Protein AF-A0A015I8K5-F1 (afdb_monomer_lite)

Secondary structure (DSSP, 8-state):
-PPP---------------S-----TTSSTTSSTT--HHHHHHHHHH-HHHHHHHHHHHHHHHTTS-SS-----------HHHHHHHHHHHHHHHHHH-SS--HHHHHHHIIIII-PPTTSHHHHHHHHHHHHHHHHHHHHHHHHHHHHHHHHHHHHHHHHHTSPPPP------

pLDDT: mean 72.48, std 22.17, range [32.22, 97.94]

Sequence (174 aa):
MREQVNESNTITNIDSLNNLPEVANKTNVTTQLDGLNALDICNWLVRHPYILDLANKMLSAKTSHDETNVNNSSSSFSSSNENKSRLWDEELKCLFLHQRDPSGAILDSFIRLVCGYKPYTEEAKSIMRVSRKRLGDYRNKLNTSIAKLVQEFKELKQKEQQRVPALPSQSSIN

Structure (mmCIF, N/CA/C/O backbone):
data_AF-A0A015I8K5-F1
#
_entry.id   AF-A0A015I8K5-F1
#
loop_
_atom_site.group_PDB
_atom_site.id
_atom_site.type_symbol
_atom_site.label_atom_id
_atom_site.label_alt_id
_atom_site.label_comp_id
_atom_site.label_asym_id
_atom_site.label_entity_id
_atom_site.label_seq_id
_atom_site.pdbx_PDB_ins_code
_atom_site.Cartn_x
_atom_site.Cartn_y
_atom_site.Cartn_z
_atom_site.occupancy
_atom_site.B_iso_or_equiv
_atom_site.auth_seq_id
_atom_site.auth_comp_id
_atom_site.auth_asym_id
_atom_site.auth_atom_id
_atom_site.pdbx_PDB_model_num
ATOM 1 N N . MET A 1 1 ? -5.195 -27.086 -67.366 1.00 39.09 1 MET A N 1
ATOM 2 C CA . MET A 1 1 ? -5.700 -26.122 -66.362 1.00 39.09 1 MET A CA 1
ATOM 3 C C . MET A 1 1 ? -7.212 -26.102 -66.493 1.00 39.09 1 MET A C 1
ATOM 5 O O . MET A 1 1 ? -7.686 -26.195 -67.615 1.00 39.09 1 MET A O 1
ATOM 9 N N . ARG A 1 2 ? -7.921 -26.165 -65.364 1.00 35.44 2 ARG A N 1
ATOM 10 C CA . ARG A 1 2 ? -9.349 -26.505 -65.269 1.00 35.44 2 ARG A CA 1
ATOM 11 C C . ARG A 1 2 ? -10.272 -25.353 -65.694 1.00 35.44 2 ARG A C 1
ATOM 13 O O . ARG A 1 2 ? -9.843 -24.206 -65.755 1.00 35.44 2 ARG A O 1
ATOM 20 N N . GLU A 1 3 ? -11.497 -25.757 -66.003 1.00 33.56 3 GLU A N 1
ATOM 21 C CA . GLU A 1 3 ? -12.622 -25.079 -66.654 1.00 33.56 3 GLU A CA 1
ATOM 22 C C . GLU A 1 3 ? -13.118 -23.779 -65.991 1.00 33.56 3 GLU A C 1
ATOM 24 O O . GLU A 1 3 ? -12.978 -23.570 -64.787 1.00 33.56 3 GLU A O 1
ATOM 29 N N . GLN A 1 4 ? -13.746 -22.934 -66.818 1.00 37.59 4 GLN A N 1
ATOM 30 C CA . GLN A 1 4 ? -14.695 -21.883 -66.429 1.00 37.59 4 GLN A CA 1
ATOM 31 C C . GLN A 1 4 ? -16.150 -22.400 -66.516 1.00 37.59 4 GLN A C 1
ATOM 33 O O . GLN A 1 4 ? -16.384 -23.412 -67.174 1.00 37.59 4 GLN A O 1
ATOM 38 N N . VAL A 1 5 ? -17.092 -21.563 -66.024 1.00 35.31 5 VAL A N 1
ATOM 39 C CA . VAL A 1 5 ? -18.573 -21.554 -66.217 1.00 35.31 5 VAL A CA 1
ATOM 40 C C . VAL A 1 5 ? -19.291 -22.370 -65.116 1.00 35.31 5 VAL A C 1
ATOM 42 O O . VAL A 1 5 ? -18.872 -23.484 -64.849 1.00 35.31 5 VAL A O 1
ATOM 45 N N . ASN A 1 6 ? -20.317 -21.956 -64.353 1.00 32.22 6 ASN A N 1
ATOM 46 C CA . ASN A 1 6 ? -21.375 -20.921 -64.326 1.00 32.22 6 ASN A CA 1
ATOM 47 C C . ASN A 1 6 ? -21.890 -20.887 -62.845 1.00 32.22 6 ASN A C 1
ATOM 49 O O . ASN A 1 6 ? -21.663 -21.852 -62.127 1.00 32.22 6 ASN A O 1
ATOM 53 N N . GLU A 1 7 ? -22.509 -19.859 -62.262 1.00 33.03 7 GLU A N 1
ATOM 54 C CA . GLU A 1 7 ? -23.951 -19.587 -62.368 1.00 33.03 7 GLU A CA 1
ATOM 55 C C . GLU A 1 7 ? -24.310 -18.280 -61.648 1.00 33.03 7 GLU A C 1
ATOM 57 O O . GLU A 1 7 ? -23.879 -18.000 -60.529 1.00 33.03 7 GLU A O 1
ATOM 62 N N . SER A 1 8 ? -25.141 -17.494 -62.326 1.00 43.88 8 SER A N 1
ATOM 63 C CA . SER A 1 8 ? -25.849 -16.335 -61.790 1.00 43.88 8 SER A CA 1
ATOM 64 C C . SER A 1 8 ? -26.898 -16.779 -60.775 1.00 43.88 8 SER A C 1
ATOM 66 O O . SER A 1 8 ? -27.574 -17.764 -61.036 1.00 43.88 8 SER A O 1
ATOM 68 N N . ASN A 1 9 ? -27.108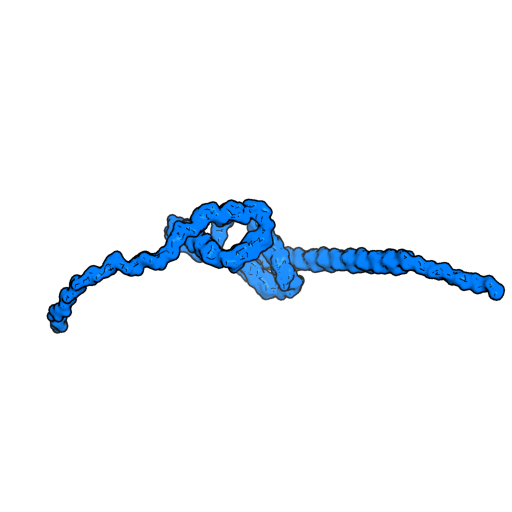 -16.014 -59.699 1.00 39.78 9 ASN A N 1
ATOM 69 C CA . ASN A 1 9 ? -28.421 -15.874 -59.059 1.00 39.78 9 ASN A CA 1
ATOM 70 C C . ASN A 1 9 ? -28.489 -14.560 -58.269 1.00 39.78 9 ASN A C 1
ATOM 72 O O . ASN A 1 9 ? -28.003 -14.433 -57.148 1.00 39.78 9 ASN A O 1
ATOM 76 N N . THR A 1 10 ? -29.115 -13.565 -58.891 1.00 39.94 10 THR A N 1
ATOM 77 C CA . THR A 1 10 ? -29.794 -12.462 -58.211 1.00 39.94 10 THR A CA 1
ATOM 78 C C . THR A 1 10 ? -30.963 -13.041 -57.414 1.00 39.94 10 THR A C 1
ATOM 80 O O . THR A 1 10 ? -31.716 -13.813 -57.990 1.00 39.94 10 THR A O 1
ATOM 83 N N . ILE A 1 11 ? -31.143 -12.656 -56.147 1.00 36.19 11 ILE A N 1
ATOM 84 C CA . ILE A 1 11 ? -32.450 -12.355 -55.533 1.00 36.19 11 ILE A CA 1
ATOM 85 C C . ILE A 1 11 ? -32.218 -11.596 -54.216 1.00 36.19 11 ILE A C 1
ATOM 87 O O . ILE A 1 11 ? -31.495 -12.010 -53.314 1.00 36.19 11 ILE A O 1
ATOM 91 N N . THR A 1 12 ? -32.863 -10.439 -54.197 1.00 40.38 12 THR A N 1
ATOM 92 C CA . THR A 1 12 ? -33.264 -9.555 -53.106 1.00 40.38 12 THR A CA 1
ATOM 93 C C . THR A 1 12 ? -33.513 -10.231 -51.756 1.00 40.38 12 THR A C 1
ATOM 95 O O . THR A 1 12 ? -34.366 -11.111 -51.667 1.00 40.38 12 THR A O 1
ATOM 98 N N . ASN A 1 13 ? -32.927 -9.702 -50.680 1.00 35.38 13 ASN A N 1
ATOM 99 C CA . ASN A 1 13 ? -33.713 -9.480 -49.467 1.00 35.38 13 ASN A CA 1
ATOM 100 C C . ASN A 1 13 ? -33.078 -8.395 -48.593 1.00 35.38 13 ASN A C 1
ATOM 102 O O . ASN A 1 13 ? -32.043 -8.597 -47.961 1.00 35.38 13 ASN A O 1
ATOM 106 N N . ILE A 1 14 ? -33.703 -7.224 -48.610 1.00 44.78 14 ILE A N 1
ATOM 107 C CA . ILE A 1 14 ? -33.297 -6.017 -47.897 1.00 44.78 14 ILE A CA 1
ATOM 108 C C . ILE A 1 14 ? -34.171 -5.885 -46.641 1.00 44.78 14 ILE A C 1
ATOM 110 O O . ILE A 1 14 ? -34.582 -4.790 -46.319 1.00 44.78 14 ILE A O 1
ATOM 114 N N . ASP A 1 15 ? -34.497 -6.976 -45.940 1.00 40.06 15 ASP A N 1
ATOM 115 C CA . ASP A 1 15 ? -35.476 -6.929 -44.836 1.00 40.06 15 ASP A CA 1
ATOM 116 C C . ASP A 1 15 ? -35.079 -7.762 -43.605 1.00 40.06 15 ASP A C 1
ATOM 118 O O . ASP A 1 15 ? -35.913 -8.371 -42.940 1.00 40.06 15 ASP A O 1
ATOM 122 N N . SER A 1 16 ? -33.795 -7.817 -43.235 1.00 38.78 16 SER A N 1
ATOM 123 C CA . SER A 1 16 ? -33.394 -8.522 -41.995 1.00 38.78 16 SER A CA 1
ATOM 124 C C . SER A 1 16 ? -32.409 -7.787 -41.085 1.00 38.78 16 SER A C 1
ATOM 126 O O . SER A 1 16 ? -31.844 -8.394 -40.181 1.00 38.78 16 SER A O 1
ATOM 128 N N . LEU A 1 17 ? -32.272 -6.463 -41.223 1.00 36.88 17 LEU A N 1
ATOM 129 C CA . LEU A 1 17 ? -31.581 -5.626 -40.224 1.00 36.88 17 LEU A CA 1
ATOM 130 C C . LEU A 1 17 ? -32.525 -4.951 -39.207 1.00 36.88 17 LEU A C 1
ATOM 132 O O . LEU A 1 17 ? -32.069 -4.185 -38.363 1.00 36.88 17 LEU A O 1
ATOM 136 N N . ASN A 1 18 ? -33.818 -5.292 -39.202 1.00 37.44 18 ASN A N 1
ATOM 137 C CA . ASN A 1 18 ? -34.816 -4.706 -38.294 1.00 37.44 18 ASN A CA 1
ATOM 138 C C . ASN A 1 18 ? -34.928 -5.385 -36.918 1.00 37.44 18 ASN A C 1
ATOM 140 O O . ASN A 1 18 ? -35.983 -5.350 -36.300 1.00 37.44 18 ASN A O 1
ATOM 144 N N . ASN A 1 19 ? -33.847 -5.958 -36.392 1.00 39.28 19 ASN A N 1
ATOM 145 C CA . ASN A 1 19 ? -33.787 -6.314 -34.970 1.00 39.28 19 ASN A CA 1
ATOM 146 C C . ASN A 1 19 ? -32.547 -5.708 -34.310 1.00 39.28 19 ASN A C 1
ATOM 148 O O . ASN A 1 19 ? -31.752 -6.382 -33.659 1.00 39.28 19 ASN A O 1
ATOM 152 N N . LEU A 1 20 ? -32.398 -4.395 -34.482 1.00 32.97 20 LEU A N 1
ATOM 153 C CA . LEU A 1 20 ? -31.712 -3.562 -33.507 1.00 32.97 20 LEU A CA 1
ATOM 154 C C . LEU A 1 20 ? -32.749 -3.224 -32.425 1.00 32.97 20 LEU A C 1
ATOM 156 O O . LEU A 1 20 ? -33.761 -2.611 -32.771 1.00 32.97 20 LEU A O 1
ATOM 160 N N . PRO A 1 21 ? -32.560 -3.600 -31.145 1.00 38.56 21 PRO A N 1
ATOM 161 C CA . PRO A 1 21 ? -33.400 -3.063 -30.094 1.00 38.56 21 PRO A CA 1
ATOM 162 C C . PRO A 1 21 ? -33.225 -1.547 -30.103 1.00 38.56 21 PRO A C 1
ATOM 164 O O . PRO A 1 21 ? -32.131 -1.003 -29.930 1.00 38.56 21 PRO A O 1
ATOM 167 N N . GLU A 1 22 ? -34.344 -0.920 -30.417 1.00 35.19 22 GLU A N 1
ATOM 168 C CA . GLU A 1 22 ? -34.629 0.493 -30.470 1.00 35.19 22 GLU A CA 1
ATOM 169 C C . GLU A 1 22 ? -33.826 1.287 -29.436 1.00 35.19 22 GLU A C 1
ATOM 171 O O . GLU A 1 22 ? -33.852 1.046 -28.226 1.00 35.19 22 GLU A O 1
ATOM 176 N N . VAL A 1 23 ? -33.078 2.255 -29.960 1.00 47.94 23 VAL A N 1
ATOM 177 C CA . VAL A 1 23 ? -32.401 3.308 -29.213 1.00 47.94 23 VAL A CA 1
ATOM 178 C C . VAL A 1 23 ? -33.469 4.151 -28.521 1.00 47.94 23 VAL A C 1
ATOM 180 O O . VAL A 1 23 ? -33.894 5.182 -29.024 1.00 47.94 23 VAL A O 1
ATOM 183 N N . ALA A 1 24 ? -33.889 3.726 -27.340 1.00 38.28 24 ALA A N 1
ATOM 184 C CA . ALA A 1 24 ? -34.780 4.494 -26.487 1.00 38.28 24 ALA A CA 1
ATOM 185 C C . ALA A 1 24 ? -34.299 4.368 -25.045 1.00 38.28 24 ALA A C 1
ATOM 187 O O . ALA A 1 24 ? -34.932 3.671 -24.277 1.00 38.28 24 ALA A O 1
ATOM 188 N N . ASN A 1 25 ? -33.136 4.962 -24.717 1.00 47.38 25 ASN A N 1
ATOM 189 C CA . ASN A 1 25 ? -32.664 5.259 -23.343 1.00 47.38 25 ASN A CA 1
ATOM 190 C C . ASN A 1 25 ? -31.392 6.153 -23.323 1.00 47.38 25 ASN A C 1
ATOM 192 O O . ASN A 1 25 ? -30.556 6.046 -22.427 1.00 47.38 25 ASN A O 1
ATOM 196 N N . LYS A 1 26 ? -31.170 7.027 -24.320 1.00 46.91 26 LYS A N 1
ATOM 197 C CA . LYS A 1 26 ? -29.884 7.748 -24.483 1.00 46.91 26 LYS A CA 1
ATOM 198 C C . LYS A 1 26 ? -29.692 9.022 -23.640 1.00 46.91 26 LYS A C 1
ATOM 200 O O . LYS A 1 26 ? -28.696 9.707 -23.833 1.00 46.91 26 LYS A O 1
ATOM 205 N N . THR A 1 27 ? -30.566 9.336 -22.686 1.00 41.53 27 THR A N 1
ATOM 206 C CA . THR A 1 27 ? -30.472 10.600 -21.919 1.00 41.53 27 THR A CA 1
ATOM 207 C C . THR A 1 27 ? -30.505 10.470 -20.394 1.00 41.53 27 THR A C 1
ATOM 209 O O . THR A 1 27 ? -30.366 11.483 -19.721 1.00 41.53 27 THR A O 1
ATOM 212 N N . ASN A 1 28 ? -30.610 9.265 -19.818 1.00 47.34 28 ASN A N 1
ATOM 213 C CA . ASN A 1 28 ? -30.785 9.098 -18.359 1.00 47.34 28 ASN A CA 1
ATOM 214 C C . ASN A 1 28 ? -29.590 8.492 -17.602 1.00 47.34 28 ASN A C 1
ATOM 216 O O . ASN A 1 28 ? -29.712 8.194 -16.418 1.00 47.34 28 ASN A O 1
ATOM 220 N N . VAL A 1 29 ? -28.444 8.265 -18.251 1.00 50.72 29 VAL A N 1
ATOM 221 C CA . VAL A 1 29 ? -27.285 7.638 -17.581 1.00 50.72 29 VAL A CA 1
ATOM 222 C C . VAL A 1 29 ? -26.398 8.680 -16.895 1.00 50.72 29 VAL A C 1
ATOM 224 O O . VAL A 1 29 ? -25.905 8.454 -15.796 1.00 50.72 29 VAL A O 1
ATOM 227 N N . THR A 1 30 ? -26.226 9.851 -17.507 1.00 48.59 30 THR A N 1
ATOM 228 C CA . THR A 1 30 ? -25.361 10.918 -16.984 1.00 48.59 30 THR A CA 1
ATOM 229 C C . THR A 1 30 ? -25.968 11.678 -15.806 1.00 48.59 30 THR A C 1
ATOM 231 O O . THR A 1 30 ? -25.222 12.197 -14.988 1.00 48.59 30 THR A O 1
ATOM 234 N N . THR A 1 31 ? -27.295 11.699 -15.663 1.00 51.03 31 THR A N 1
ATOM 235 C CA . THR A 1 31 ? -27.996 12.349 -14.541 1.00 51.03 31 THR A CA 1
ATOM 236 C C . THR A 1 31 ? -28.081 11.494 -13.271 1.00 51.03 31 THR A C 1
ATOM 238 O O . THR A 1 31 ? -28.475 12.015 -12.235 1.00 51.03 31 THR A O 1
ATOM 241 N N . GLN A 1 32 ? -27.709 10.206 -13.312 1.00 57.44 32 GLN A N 1
ATOM 242 C CA . GLN A 1 32 ? -27.784 9.305 -12.147 1.00 57.44 32 GLN A CA 1
ATOM 243 C C . GLN A 1 32 ? -26.494 9.203 -11.324 1.00 57.44 32 GLN A C 1
ATOM 245 O O . GLN A 1 32 ? -26.544 8.684 -10.214 1.00 57.44 32 GLN A O 1
ATOM 250 N N . LEU A 1 33 ? -25.348 9.659 -11.840 1.00 59.12 33 LEU A N 1
ATOM 251 C CA . LEU A 1 33 ? -24.068 9.563 -11.120 1.00 59.12 33 LEU A CA 1
ATOM 252 C C . LEU A 1 33 ? -23.724 10.807 -10.294 1.00 59.12 33 LEU A C 1
ATOM 254 O O . LEU A 1 33 ? -22.777 10.765 -9.507 1.00 59.12 33 LEU A O 1
ATOM 258 N N . ASP A 1 34 ? -24.470 11.898 -10.458 1.00 54.84 34 ASP A N 1
ATOM 259 C CA . ASP A 1 34 ? -24.176 13.153 -9.775 1.00 54.84 34 ASP A CA 1
ATOM 260 C C . ASP A 1 34 ? -24.572 13.043 -8.292 1.00 54.84 34 ASP A C 1
ATOM 262 O O . ASP A 1 34 ? -25.741 12.876 -7.948 1.00 54.84 34 ASP A O 1
ATOM 266 N N . GLY A 1 35 ? -23.576 13.071 -7.401 1.00 68.88 35 GLY A N 1
ATOM 267 C CA . GLY A 1 35 ? -23.764 12.963 -5.948 1.00 68.88 35 GLY A CA 1
ATOM 268 C C . GLY A 1 35 ? -23.683 11.551 -5.348 1.00 68.88 35 GLY A C 1
ATOM 269 O O . GLY A 1 35 ? -23.874 11.410 -4.139 1.00 68.88 35 GLY A O 1
ATOM 270 N N . LEU A 1 36 ? -23.374 10.512 -6.134 1.00 73.88 36 LEU A N 1
ATOM 271 C CA . LEU A 1 36 ? -23.156 9.158 -5.605 1.00 73.88 36 LEU A CA 1
ATOM 272 C C . LEU A 1 36 ? -21.757 8.991 -4.996 1.00 73.88 36 LEU A C 1
ATOM 274 O O . LEU A 1 36 ? -20.762 9.510 -5.506 1.00 73.88 36 LEU A O 1
ATOM 278 N N . ASN A 1 37 ? -21.668 8.223 -3.907 1.00 82.12 37 ASN A N 1
ATOM 279 C CA . ASN A 1 37 ? -20.388 7.875 -3.297 1.00 82.12 37 ASN A CA 1
ATOM 280 C C . ASN A 1 37 ? -19.611 6.909 -4.209 1.00 82.12 37 ASN A C 1
ATOM 282 O O . ASN A 1 37 ? -20.203 6.118 -4.945 1.00 82.12 37 ASN A O 1
ATOM 286 N N . ALA A 1 38 ? -18.277 6.912 -4.124 1.00 81.94 38 ALA A N 1
ATOM 287 C CA . ALA A 1 38 ? -17.412 6.078 -4.963 1.00 81.94 38 ALA A CA 1
ATOM 288 C C . ALA A 1 38 ? -17.787 4.583 -4.904 1.00 81.94 38 ALA A C 1
ATOM 290 O O . ALA A 1 38 ? -17.700 3.878 -5.905 1.00 81.94 38 ALA A O 1
ATOM 291 N N . LEU A 1 39 ? -18.263 4.108 -3.749 1.00 82.94 39 LEU A N 1
ATOM 292 C CA . LEU A 1 39 ? -18.721 2.730 -3.575 1.00 82.94 39 LEU A CA 1
ATOM 293 C C . LEU A 1 39 ? -20.023 2.429 -4.336 1.00 82.94 39 LEU A C 1
ATOM 295 O O . LEU A 1 39 ? -20.152 1.357 -4.925 1.00 82.94 39 LEU A O 1
ATOM 299 N N . ASP A 1 40 ? -20.965 3.369 -4.357 1.00 81.69 40 ASP A N 1
ATOM 300 C CA . ASP A 1 40 ? -22.241 3.217 -5.063 1.00 81.69 40 ASP A CA 1
ATOM 301 C C . ASP A 1 40 ? -22.025 3.226 -6.575 1.00 81.69 40 ASP A C 1
ATOM 303 O O . ASP A 1 40 ? -22.619 2.425 -7.298 1.00 81.69 40 ASP A O 1
ATOM 307 N N . ILE A 1 41 ? -21.082 4.052 -7.036 1.00 82.44 41 ILE A N 1
ATOM 308 C CA . ILE A 1 41 ? -20.618 4.063 -8.424 1.00 82.44 41 ILE A CA 1
ATOM 309 C C . ILE A 1 41 ? -19.994 2.707 -8.785 1.00 82.44 41 ILE A C 1
ATOM 311 O O . ILE A 1 41 ? -20.341 2.130 -9.815 1.00 82.44 41 ILE A O 1
ATOM 315 N N . CYS A 1 42 ? -19.132 2.146 -7.930 1.00 80.69 42 CYS A N 1
ATOM 316 C CA . CYS A 1 42 ? -18.545 0.821 -8.154 1.00 80.69 42 CYS A CA 1
ATOM 317 C C . CYS A 1 42 ? -19.611 -0.284 -8.218 1.00 80.69 42 CYS A C 1
ATOM 319 O O . CYS A 1 42 ? -19.592 -1.105 -9.135 1.00 80.69 42 CYS A O 1
ATOM 321 N N . ASN A 1 43 ? -20.572 -0.287 -7.291 1.00 82.44 43 ASN A N 1
ATOM 322 C CA . ASN A 1 43 ? -21.667 -1.261 -7.283 1.00 82.44 43 ASN A CA 1
ATOM 323 C C . ASN A 1 43 ? -22.557 -1.142 -8.527 1.00 82.44 43 ASN A C 1
ATOM 325 O O . ASN A 1 43 ? -23.011 -2.150 -9.071 1.00 82.44 43 ASN A O 1
ATOM 329 N N . TRP A 1 44 ? -22.788 0.079 -9.007 1.00 85.50 44 TRP A N 1
ATOM 330 C CA . TRP A 1 44 ? -23.523 0.325 -10.241 1.00 85.50 44 TRP A CA 1
ATOM 331 C C . TRP A 1 44 ? -22.747 -0.161 -11.474 1.00 85.50 44 TRP A C 1
ATOM 333 O O . TRP A 1 44 ? -23.308 -0.864 -12.313 1.00 85.50 44 TRP A O 1
ATOM 343 N N . LEU A 1 45 ? -21.439 0.101 -11.551 1.00 84.06 45 LEU A N 1
ATOM 344 C CA . LEU A 1 45 ? -20.583 -0.359 -12.652 1.00 84.06 45 LEU A CA 1
ATOM 345 C C . LEU A 1 45 ? -20.530 -1.888 -12.765 1.00 84.06 45 LEU A C 1
ATOM 347 O O . LEU A 1 45 ? -20.539 -2.417 -13.876 1.00 84.06 45 LEU A O 1
ATOM 351 N N . VAL A 1 46 ? -20.560 -2.607 -11.638 1.00 82.19 46 VAL A N 1
ATOM 352 C CA . VAL A 1 46 ? -20.651 -4.080 -11.625 1.00 82.19 46 VAL A CA 1
ATOM 353 C C . VAL A 1 46 ? -21.942 -4.574 -12.290 1.00 82.19 46 VAL A C 1
ATOM 355 O O . VAL A 1 46 ? -21.943 -5.619 -12.939 1.00 82.19 46 VAL A O 1
ATOM 358 N N . ARG A 1 47 ? -23.041 -3.816 -12.184 1.00 81.06 47 ARG A N 1
ATOM 359 C CA . ARG A 1 47 ? -24.330 -4.142 -12.819 1.00 81.06 47 ARG A CA 1
ATOM 360 C C . ARG A 1 47 ? -24.402 -3.725 -14.292 1.00 81.06 47 ARG A C 1
ATOM 362 O O . ARG A 1 47 ? -25.279 -4.209 -15.003 1.00 81.06 47 ARG A O 1
ATOM 369 N N . HIS A 1 48 ? -23.480 -2.882 -14.761 1.00 83.56 48 HIS A N 1
ATOM 370 C CA . HIS A 1 48 ? -23.432 -2.368 -16.134 1.00 83.56 48 HIS A CA 1
ATOM 371 C C . HIS A 1 48 ? -22.062 -2.612 -16.809 1.00 83.56 48 HIS A C 1
ATOM 373 O O . HIS A 1 48 ? -21.374 -1.661 -17.194 1.00 83.56 48 HIS A O 1
ATOM 379 N N . PRO A 1 49 ? -21.659 -3.881 -17.031 1.00 81.69 49 PRO A N 1
ATOM 380 C CA . PRO A 1 49 ? -20.328 -4.224 -17.548 1.00 81.69 49 PRO A CA 1
ATOM 381 C C . PRO A 1 49 ? -20.073 -3.744 -18.987 1.00 81.69 49 PRO A C 1
ATOM 383 O O . PRO A 1 49 ? -18.928 -3.512 -19.366 1.00 81.69 49 PRO A O 1
ATOM 386 N N . TYR A 1 50 ? -21.124 -3.537 -19.787 1.00 85.38 50 TYR A N 1
ATOM 387 C CA . TYR A 1 50 ? -21.004 -3.015 -21.155 1.00 85.38 50 TYR A CA 1
ATOM 388 C C . TYR A 1 50 ? -20.465 -1.576 -21.199 1.00 85.38 50 TYR A C 1
ATOM 390 O O . TYR A 1 50 ? -19.855 -1.184 -22.189 1.00 85.38 50 TYR A O 1
ATOM 398 N N . ILE A 1 51 ? -20.664 -0.788 -20.135 1.00 86.06 51 ILE A N 1
ATOM 399 C CA . ILE A 1 51 ? -20.142 0.583 -20.034 1.00 86.06 51 ILE A CA 1
ATOM 400 C C . ILE A 1 51 ? -18.628 0.547 -19.836 1.00 86.06 51 ILE A C 1
ATOM 402 O O . ILE A 1 51 ? -17.910 1.316 -20.469 1.00 86.06 51 ILE A O 1
ATOM 406 N N . LEU A 1 52 ? -18.144 -0.385 -19.010 1.00 82.94 52 LEU A N 1
ATOM 407 C CA . LEU A 1 52 ? -16.713 -0.621 -18.819 1.00 82.94 52 LEU A CA 1
ATOM 408 C C . LEU A 1 52 ? -16.062 -1.123 -20.112 1.00 82.94 52 LEU A C 1
ATOM 410 O O . LEU A 1 52 ? -15.014 -0.618 -20.504 1.00 82.94 52 LEU A O 1
ATOM 414 N N . ASP A 1 53 ? -16.701 -2.067 -20.807 1.00 84.31 53 ASP A N 1
ATOM 415 C CA . ASP A 1 53 ? -16.213 -2.573 -22.096 1.00 84.31 53 ASP A CA 1
ATOM 416 C C . ASP A 1 53 ? -16.163 -1.469 -23.166 1.00 84.31 53 ASP A C 1
ATOM 418 O O . ASP A 1 53 ? -15.163 -1.320 -23.867 1.00 84.31 53 ASP A O 1
ATOM 422 N N . LEU A 1 54 ? -17.198 -0.626 -23.247 1.00 88.62 54 LEU A N 1
ATOM 423 C CA . LEU A 1 54 ? -17.218 0.519 -24.156 1.00 88.62 54 LEU A CA 1
ATOM 424 C C . LEU A 1 54 ? -16.137 1.550 -23.807 1.00 88.62 54 LEU A C 1
ATOM 426 O O . LEU A 1 54 ? -15.444 2.021 -24.706 1.00 88.62 54 LEU A O 1
ATOM 430 N N . ALA A 1 55 ? -15.965 1.885 -22.526 1.00 86.19 55 ALA A N 1
ATOM 431 C CA . ALA A 1 55 ? -14.928 2.811 -22.078 1.00 86.19 55 ALA A CA 1
ATOM 432 C C . ALA A 1 55 ? -13.526 2.291 -22.429 1.00 86.19 55 ALA A C 1
ATOM 434 O O . ALA A 1 55 ? -12.704 3.044 -22.950 1.00 86.19 55 ALA A O 1
ATOM 435 N N . ASN A 1 56 ? -13.282 0.992 -22.231 1.00 85.25 56 ASN A N 1
ATOM 436 C CA . ASN A 1 56 ? -12.032 0.342 -22.617 1.00 85.25 56 ASN A CA 1
ATOM 437 C C . ASN A 1 56 ? -11.827 0.364 -24.138 1.00 85.25 56 ASN A C 1
ATOM 439 O O . ASN A 1 56 ? -10.752 0.735 -24.602 1.00 85.25 56 ASN A O 1
ATOM 443 N N . LYS A 1 57 ? -12.862 0.056 -24.930 1.00 86.31 57 LYS A N 1
ATOM 444 C CA . LYS A 1 57 ? -12.803 0.130 -26.401 1.00 86.31 57 LYS A CA 1
ATOM 445 C C . LYS A 1 57 ? -12.541 1.548 -26.906 1.00 86.31 57 LYS A C 1
ATOM 447 O O . LYS A 1 57 ? -11.736 1.726 -27.814 1.00 86.31 57 LYS A O 1
ATOM 452 N N . MET A 1 58 ? -13.175 2.561 -26.315 1.00 87.75 58 MET A N 1
ATOM 453 C CA . MET A 1 58 ? -12.925 3.968 -26.646 1.00 87.75 58 MET A CA 1
ATOM 454 C C . MET A 1 58 ? -11.513 4.405 -26.251 1.00 87.75 58 MET A C 1
ATOM 456 O O . MET A 1 58 ? -10.877 5.138 -27.005 1.00 87.75 58 MET A O 1
ATOM 460 N N . LEU A 1 59 ? -11.003 3.936 -25.109 1.00 83.00 59 LEU A N 1
ATOM 461 C CA . LEU A 1 59 ? -9.623 4.175 -24.694 1.00 83.00 59 LEU A CA 1
ATOM 462 C C . LEU A 1 59 ? -8.639 3.579 -25.710 1.00 83.00 59 LEU A C 1
ATOM 464 O O . LEU A 1 59 ? -7.750 4.290 -26.168 1.00 83.00 59 LEU A O 1
ATOM 468 N N . SER A 1 60 ? -8.845 2.327 -26.127 1.00 80.12 60 SER A N 1
ATOM 469 C CA . SER A 1 60 ? -8.023 1.664 -27.148 1.00 80.12 60 SER A CA 1
ATOM 470 C C . SER A 1 60 ? -8.136 2.312 -28.534 1.00 80.12 60 SER A C 1
ATOM 472 O O . SER A 1 60 ? -7.152 2.405 -29.262 1.00 80.12 60 SER A O 1
ATOM 474 N N . ALA A 1 61 ? -9.318 2.797 -28.916 1.00 77.44 61 ALA A N 1
ATOM 475 C CA . ALA A 1 61 ? -9.503 3.516 -30.177 1.00 77.44 61 ALA A CA 1
ATOM 476 C C . ALA A 1 61 ? -8.821 4.895 -30.160 1.00 77.44 61 ALA A C 1
ATOM 478 O O . ALA A 1 61 ? -8.258 5.319 -31.166 1.00 77.44 61 ALA A O 1
ATOM 479 N N . LYS A 1 62 ? -8.829 5.579 -29.009 1.00 75.50 62 LYS A N 1
ATOM 480 C CA . LYS A 1 62 ? -8.148 6.865 -28.813 1.00 75.50 62 LYS A CA 1
ATOM 481 C C . LYS A 1 62 ? -6.627 6.726 -28.848 1.00 75.50 62 LYS A C 1
ATOM 483 O O . LYS A 1 62 ? -5.970 7.633 -29.344 1.00 75.50 62 LYS A O 1
ATOM 488 N N . THR A 1 63 ? -6.073 5.619 -28.353 1.00 59.94 63 THR A N 1
ATOM 489 C CA . THR A 1 63 ? -4.635 5.346 -28.494 1.00 59.94 63 THR A CA 1
ATOM 490 C C . THR A 1 63 ? -4.284 5.007 -29.939 1.00 59.94 63 THR A C 1
ATOM 492 O O . THR A 1 63 ? -3.294 5.511 -30.438 1.00 59.94 63 THR A O 1
ATOM 495 N N . SER A 1 64 ? -5.147 4.289 -30.670 1.00 57.28 64 SER A N 1
ATOM 496 C CA . SER A 1 64 ? -4.873 3.845 -32.048 1.00 57.28 64 SER A CA 1
ATOM 497 C C . SER A 1 64 ? -4.676 4.958 -33.096 1.00 57.28 64 SER A C 1
ATOM 499 O O . SER A 1 64 ? -4.200 4.651 -34.187 1.00 57.28 64 SER A O 1
ATOM 501 N N . HIS A 1 65 ? -5.026 6.220 -32.814 1.00 52.53 65 HIS A N 1
ATOM 502 C CA . HIS A 1 65 ? -4.741 7.358 -33.708 1.00 52.53 65 HIS A CA 1
ATOM 503 C C . HIS A 1 65 ? -3.338 7.969 -33.477 1.00 52.53 65 HIS A C 1
ATOM 505 O O . HIS A 1 65 ? -2.895 8.792 -34.273 1.00 52.53 65 HIS A O 1
ATOM 511 N N . ASP A 1 66 ? -2.625 7.567 -32.421 1.00 49.66 66 ASP A N 1
ATOM 512 C CA . ASP A 1 66 ? -1.295 8.094 -32.059 1.00 49.66 66 ASP A CA 1
ATOM 513 C C . ASP A 1 66 ? -0.154 7.080 -32.316 1.00 49.66 66 ASP A C 1
ATOM 515 O O . ASP A 1 66 ? 1.020 7.352 -32.070 1.00 49.66 66 ASP A O 1
ATOM 519 N N . GLU A 1 67 ? -0.472 5.896 -32.852 1.00 45.75 67 GLU A N 1
ATOM 520 C CA . GLU A 1 67 ? 0.477 4.786 -33.012 1.00 45.75 67 GLU A CA 1
ATOM 521 C C . GLU A 1 67 ? 1.148 4.787 -34.403 1.00 45.75 67 GLU A C 1
ATOM 523 O O . GLU A 1 67 ? 1.001 3.859 -35.198 1.00 45.75 67 GLU A O 1
ATOM 528 N N . THR A 1 68 ? 1.965 5.801 -34.689 1.00 44.03 68 THR A N 1
ATOM 529 C CA . THR A 1 68 ? 3.213 5.563 -35.438 1.00 44.03 68 THR A CA 1
ATOM 530 C C . THR A 1 68 ? 4.400 5.735 -34.505 1.00 44.03 68 THR A C 1
ATOM 532 O O . THR A 1 68 ? 5.269 6.564 -34.751 1.00 44.03 68 THR A O 1
ATOM 535 N N . ASN A 1 69 ? 4.459 4.958 -33.423 1.00 39.97 69 ASN A N 1
ATOM 536 C CA . ASN A 1 69 ? 5.747 4.511 -32.910 1.00 39.97 69 ASN A CA 1
ATOM 537 C C . ASN A 1 69 ? 5.586 3.267 -32.037 1.00 39.97 69 ASN A C 1
ATOM 539 O O . ASN A 1 69 ? 4.994 3.292 -30.965 1.00 39.97 69 ASN A O 1
ATOM 543 N N . VAL A 1 70 ? 6.159 2.177 -32.521 1.00 48.00 70 VAL A N 1
ATOM 544 C CA . VAL A 1 70 ? 6.357 0.932 -31.791 1.00 48.00 70 VAL A CA 1
ATOM 545 C C . VAL A 1 70 ? 7.069 1.190 -30.458 1.00 48.00 70 VAL A C 1
ATOM 547 O O . VAL A 1 70 ? 8.194 1.682 -30.440 1.00 48.00 70 VAL A O 1
ATOM 550 N N . ASN A 1 71 ? 6.427 0.842 -29.338 1.00 40.03 71 ASN A N 1
ATOM 551 C CA . ASN A 1 71 ? 7.001 -0.028 -28.304 1.00 40.03 71 ASN A CA 1
ATOM 552 C C . ASN A 1 71 ? 6.060 -0.183 -27.101 1.00 40.03 71 ASN A C 1
ATOM 554 O O . ASN A 1 71 ? 5.755 0.777 -26.406 1.00 40.03 71 ASN A O 1
ATOM 558 N N . ASN A 1 72 ? 5.700 -1.441 -26.843 1.00 40.31 72 ASN A N 1
ATOM 559 C CA . ASN A 1 72 ? 5.332 -2.046 -25.565 1.00 40.31 72 ASN A CA 1
ATOM 560 C C . ASN A 1 72 ? 4.581 -1.189 -24.536 1.00 40.31 72 ASN A C 1
ATOM 562 O O . ASN A 1 72 ? 5.144 -0.340 -23.849 1.00 40.31 72 ASN A O 1
ATOM 566 N N . SER A 1 73 ? 3.332 -1.602 -24.324 1.00 48.44 73 SER A N 1
ATOM 567 C CA . SER A 1 73 ? 2.470 -1.335 -23.177 1.00 48.44 73 SER A CA 1
ATOM 568 C C . SER A 1 73 ? 3.227 -1.041 -21.878 1.00 48.44 73 SER A C 1
ATOM 570 O O . SER A 1 73 ? 3.581 -1.922 -21.100 1.00 48.44 73 SER A O 1
ATOM 572 N N . SER A 1 74 ? 3.402 0.242 -21.616 1.00 43.94 74 SER A N 1
ATOM 573 C CA . SER A 1 74 ? 3.378 0.809 -20.281 1.00 43.94 74 SER A CA 1
ATOM 574 C C . SER A 1 74 ? 2.699 2.156 -20.446 1.00 43.94 74 SER A C 1
ATOM 576 O O . SER A 1 74 ? 3.038 2.923 -21.343 1.00 43.94 74 SER A O 1
ATOM 578 N N . SER A 1 75 ? 1.657 2.387 -19.656 1.00 41.72 75 SER A N 1
ATOM 579 C CA . SER A 1 75 ? 0.935 3.651 -19.583 1.00 41.72 75 SER A CA 1
ATOM 580 C C . SER A 1 75 ? 1.934 4.807 -19.559 1.00 41.72 75 SER A C 1
ATOM 582 O O . SER A 1 75 ? 2.591 5.036 -18.542 1.00 41.72 75 SE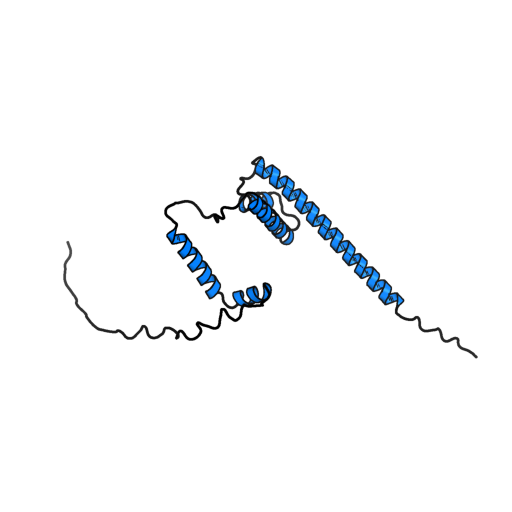R A O 1
ATOM 584 N N . SER A 1 76 ? 2.070 5.518 -20.678 1.00 41.22 76 SER A N 1
ATOM 585 C CA . SER A 1 76 ? 2.919 6.699 -20.771 1.00 41.22 76 SER A CA 1
ATOM 586 C C . SER A 1 76 ? 2.170 7.864 -20.129 1.00 41.22 76 SER A C 1
ATOM 588 O O . SER A 1 76 ? 1.669 8.771 -20.787 1.00 41.22 76 SER A O 1
ATOM 590 N N . PHE A 1 77 ? 2.029 7.809 -18.803 1.00 41.44 77 PHE A N 1
ATOM 591 C CA . PHE A 1 77 ? 1.786 9.004 -18.015 1.00 41.44 77 PHE A CA 1
ATOM 592 C C . PHE A 1 77 ? 3.146 9.693 -17.903 1.00 41.44 77 PHE A C 1
ATOM 594 O O . PHE A 1 77 ? 3.993 9.362 -17.073 1.00 41.44 77 PHE A O 1
ATOM 601 N N . SER A 1 78 ? 3.403 10.619 -18.823 1.00 45.84 78 SER A N 1
ATOM 602 C CA . SER A 1 78 ? 4.536 11.526 -18.697 1.00 45.84 78 SER A CA 1
ATOM 603 C C . SER A 1 78 ? 4.324 12.335 -17.419 1.00 45.84 78 SER A C 1
ATOM 605 O O . SER A 1 78 ? 3.502 13.248 -17.371 1.00 45.84 78 SER A O 1
ATOM 607 N N . SER A 1 79 ? 4.967 11.924 -16.327 1.00 40.66 79 SER A N 1
ATOM 608 C CA . SER A 1 79 ? 4.804 12.579 -15.037 1.00 40.66 79 SER A CA 1
ATOM 609 C C . SER A 1 79 ? 6.135 12.742 -14.335 1.00 40.66 79 SER A C 1
ATOM 611 O O . SER A 1 79 ? 6.909 11.788 -14.217 1.00 40.66 79 SER A O 1
ATOM 613 N N . SER A 1 80 ? 6.338 13.964 -13.852 1.00 53.31 80 SER A N 1
ATOM 614 C CA . SER A 1 80 ? 7.367 14.379 -12.906 1.00 53.31 80 SER A CA 1
ATOM 615 C C . SER A 1 80 ? 7.695 13.288 -11.871 1.00 53.31 80 SER A C 1
ATOM 617 O O . SER A 1 80 ? 6.802 12.574 -11.410 1.00 53.31 80 SER A O 1
ATOM 619 N N . ASN A 1 81 ? 8.970 13.164 -11.480 1.00 59.84 81 ASN A N 1
ATOM 620 C CA . ASN A 1 81 ? 9.470 12.146 -10.536 1.00 59.84 81 ASN A CA 1
ATOM 621 C C . ASN A 1 81 ? 8.671 12.056 -9.219 1.00 59.84 81 ASN A C 1
ATOM 623 O O . ASN A 1 81 ? 8.615 10.993 -8.593 1.00 59.84 81 ASN A O 1
ATOM 627 N N . GLU A 1 82 ? 8.021 13.144 -8.806 1.00 61.44 82 GLU A N 1
ATOM 628 C CA . GLU A 1 82 ? 7.161 13.174 -7.620 1.00 61.44 82 GLU A CA 1
ATOM 629 C C . GLU A 1 82 ? 5.932 12.265 -7.753 1.00 61.44 82 GLU A C 1
ATOM 631 O O . GLU A 1 82 ? 5.584 11.550 -6.812 1.00 61.44 82 GLU A O 1
ATOM 636 N N . ASN A 1 83 ? 5.310 12.216 -8.932 1.00 70.12 83 ASN A N 1
ATOM 637 C CA . ASN A 1 83 ? 4.111 11.411 -9.162 1.00 70.12 83 ASN A CA 1
ATOM 638 C C . ASN A 1 83 ? 4.431 9.912 -9.126 1.00 70.12 83 ASN A C 1
ATOM 640 O O . ASN A 1 83 ? 3.681 9.145 -8.526 1.00 70.12 83 ASN A O 1
ATOM 644 N N . LYS A 1 84 ? 5.594 9.499 -9.646 1.00 73.81 84 LYS A N 1
ATOM 645 C CA . LYS A 1 84 ? 6.076 8.110 -9.533 1.00 73.81 84 LYS A CA 1
ATOM 646 C C . LYS A 1 84 ? 6.322 7.696 -8.081 1.00 73.81 84 LYS A C 1
ATOM 648 O O . LYS A 1 84 ? 5.979 6.585 -7.691 1.00 73.81 84 LYS A O 1
ATOM 653 N N . SER A 1 85 ? 6.874 8.603 -7.274 1.00 75.44 85 SER A N 1
ATOM 654 C CA . SER A 1 85 ? 7.142 8.346 -5.853 1.00 75.44 85 SER A CA 1
ATOM 655 C C . SER A 1 85 ? 5.852 8.211 -5.038 1.00 75.44 85 SER A C 1
ATOM 657 O O . SER A 1 85 ? 5.773 7.357 -4.155 1.00 75.44 85 SER A O 1
ATOM 659 N N . ARG A 1 86 ? 4.828 9.022 -5.348 1.00 80.06 86 ARG A N 1
ATOM 660 C CA . ARG A 1 86 ? 3.498 8.915 -4.725 1.00 80.06 86 ARG A CA 1
ATOM 661 C C . ARG A 1 86 ? 2.783 7.632 -5.140 1.00 80.06 86 ARG A C 1
ATOM 663 O O . ARG A 1 86 ? 2.274 6.944 -4.265 1.00 80.06 86 ARG A O 1
ATOM 670 N N . LEU A 1 87 ? 2.799 7.284 -6.431 1.00 86.06 87 LEU A N 1
ATOM 671 C CA . LEU A 1 87 ? 2.223 6.023 -6.914 1.00 86.06 87 LEU A CA 1
ATOM 672 C C . LEU A 1 87 ? 2.852 4.820 -6.209 1.00 86.06 87 LEU A C 1
ATOM 674 O O . LEU A 1 87 ? 2.135 3.974 -5.692 1.00 86.06 87 LEU A O 1
ATOM 678 N N . TRP A 1 88 ? 4.183 4.773 -6.126 1.00 90.62 88 TRP A N 1
ATOM 679 C CA . TRP A 1 88 ? 4.882 3.688 -5.439 1.00 90.62 88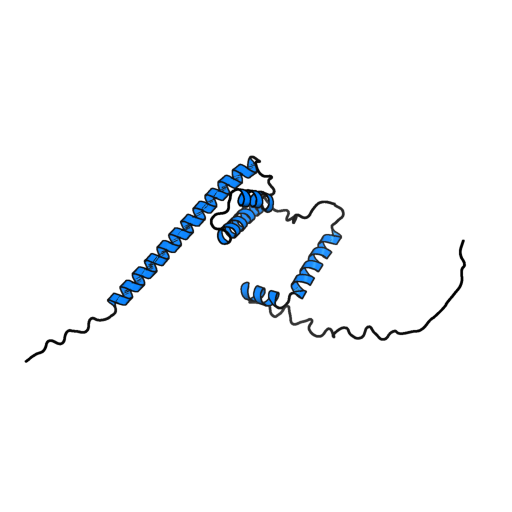 TRP A CA 1
ATOM 680 C C . TRP A 1 88 ? 4.458 3.537 -3.972 1.00 90.62 88 TRP A C 1
ATOM 682 O O . TRP A 1 88 ? 4.285 2.414 -3.503 1.00 90.62 88 TRP A O 1
ATOM 692 N N . ASP A 1 89 ? 4.274 4.645 -3.248 1.00 90.06 89 ASP A N 1
ATOM 693 C CA . ASP A 1 89 ? 3.867 4.586 -1.842 1.00 90.06 89 ASP A CA 1
ATOM 694 C C . ASP A 1 89 ? 2.430 4.079 -1.673 1.00 90.06 89 ASP A C 1
ATOM 696 O O . ASP A 1 89 ? 2.165 3.279 -0.778 1.00 90.06 89 ASP A O 1
ATOM 700 N N . GLU A 1 90 ? 1.503 4.505 -2.534 1.00 92.44 90 GLU A N 1
ATOM 701 C CA . GLU A 1 90 ? 0.124 4.001 -2.501 1.00 92.44 90 GLU A CA 1
ATOM 702 C C . GLU A 1 90 ? 0.054 2.516 -2.882 1.00 92.44 90 GLU A C 1
ATOM 704 O O . GLU A 1 90 ? -0.563 1.724 -2.171 1.00 92.44 90 GLU A O 1
ATOM 709 N N . GLU A 1 91 ? 0.769 2.103 -3.929 1.00 93.50 91 GLU A N 1
ATOM 710 C CA . GLU A 1 91 ? 0.867 0.696 -4.338 1.00 93.50 91 GLU A CA 1
ATOM 711 C C . GLU A 1 91 ? 1.492 -0.175 -3.233 1.00 93.50 91 GLU A C 1
ATOM 713 O O . GLU A 1 91 ? 1.054 -1.302 -2.983 1.00 93.50 91 GLU A O 1
ATOM 718 N N . LEU A 1 92 ? 2.473 0.354 -2.494 1.00 94.12 92 LEU A N 1
ATOM 719 C CA . LEU A 1 92 ? 3.077 -0.350 -1.364 1.00 94.12 92 LEU A CA 1
ATOM 720 C C . LEU A 1 92 ? 2.096 -0.517 -0.191 1.00 94.12 92 LEU A C 1
ATOM 722 O O . LEU A 1 92 ? 2.100 -1.561 0.470 1.00 94.12 92 LEU A O 1
ATOM 726 N N . LYS A 1 93 ? 1.232 0.474 0.073 1.00 94.12 93 LYS A N 1
ATOM 727 C CA . LYS A 1 93 ? 0.145 0.337 1.060 1.00 94.12 93 LYS A CA 1
ATOM 728 C C . LYS A 1 93 ? -0.866 -0.717 0.621 1.00 94.12 93 LYS A C 1
ATOM 730 O O . LYS A 1 93 ? -1.264 -1.541 1.444 1.00 94.12 93 LYS A O 1
ATOM 735 N N . CYS A 1 94 ? -1.248 -0.729 -0.655 1.00 94.19 94 CYS A N 1
ATOM 736 C CA . CYS A 1 94 ? -2.132 -1.753 -1.211 1.00 94.19 94 CYS A CA 1
ATOM 737 C C . CYS A 1 94 ? -1.539 -3.155 -1.025 1.00 94.19 94 CYS A C 1
ATOM 739 O O . CYS A 1 94 ? -2.223 -4.053 -0.530 1.00 94.19 94 CYS A O 1
ATOM 741 N N . LEU A 1 95 ? -0.243 -3.323 -1.315 1.00 94.69 95 LEU A N 1
ATOM 742 C CA . LEU A 1 95 ? 0.462 -4.581 -1.077 1.00 94.69 95 LEU A CA 1
ATOM 743 C C . LEU A 1 95 ? 0.418 -4.991 0.401 1.00 94.69 95 LEU A C 1
ATOM 745 O O . LEU A 1 95 ? 0.151 -6.152 0.691 1.00 94.69 95 LEU A O 1
ATOM 749 N N . PHE A 1 96 ? 0.629 -4.057 1.333 1.00 95.62 96 PHE A N 1
ATOM 750 C CA . PHE A 1 96 ? 0.555 -4.333 2.773 1.00 95.62 96 PHE A CA 1
ATOM 751 C C . PHE A 1 96 ? -0.835 -4.801 3.227 1.00 95.62 96 PHE A C 1
ATOM 753 O O . PHE A 1 96 ? -0.944 -5.700 4.065 1.00 95.62 96 PHE A O 1
ATOM 760 N N . LEU A 1 97 ? -1.895 -4.192 2.686 1.00 93.38 97 LEU A N 1
ATOM 761 C CA . LEU A 1 97 ? -3.274 -4.579 2.988 1.00 93.38 97 LEU A CA 1
ATOM 762 C C . LEU A 1 97 ? -3.604 -5.972 2.444 1.00 93.38 97 LEU A C 1
ATOM 764 O O . LEU A 1 97 ? -4.310 -6.726 3.111 1.00 93.38 97 LEU A O 1
ATOM 768 N N . HIS A 1 98 ? -3.065 -6.323 1.273 1.00 92.75 98 HIS A N 1
ATOM 769 C CA . HIS A 1 98 ? -3.221 -7.650 0.684 1.00 92.75 98 HIS A CA 1
ATOM 770 C C . HIS A 1 98 ? -2.404 -8.716 1.428 1.00 92.75 98 HIS A C 1
ATOM 772 O O . HIS A 1 98 ? -2.924 -9.762 1.811 1.00 92.75 98 HIS A O 1
ATOM 778 N N . GLN A 1 99 ? -1.124 -8.437 1.671 1.00 91.25 99 GLN A N 1
ATOM 779 C CA . GLN A 1 99 ? -0.197 -9.326 2.352 1.00 91.25 99 GLN A CA 1
ATOM 780 C C . GLN A 1 99 ? 0.652 -8.534 3.344 1.00 91.25 99 GLN A C 1
ATOM 782 O O . GLN A 1 99 ? 1.568 -7.797 2.981 1.00 91.25 99 GLN A O 1
ATOM 787 N N . ARG A 1 100 ? 0.389 -8.750 4.637 1.00 88.12 100 ARG A N 1
ATOM 788 C CA . ARG A 1 100 ? 1.071 -8.019 5.715 1.00 88.12 100 ARG A CA 1
ATOM 789 C C . ARG A 1 100 ? 2.569 -8.295 5.775 1.00 88.12 100 ARG A C 1
ATOM 791 O O . ARG A 1 100 ? 3.306 -7.436 6.260 1.00 88.12 100 ARG A O 1
ATOM 798 N N . ASP A 1 101 ? 3.003 -9.478 5.331 1.00 89.56 101 ASP A N 1
ATOM 799 C CA . ASP A 1 101 ? 4.403 -9.916 5.254 1.00 89.56 101 ASP A CA 1
ATOM 800 C C . ASP A 1 101 ? 4.769 -10.446 3.866 1.00 89.56 101 ASP A C 1
ATOM 802 O O . ASP A 1 101 ? 4.737 -11.659 3.634 1.00 89.56 101 ASP A O 1
ATOM 806 N N . PRO A 1 102 ? 5.038 -9.547 2.902 1.00 91.25 102 PRO A N 1
ATOM 807 C CA . PRO A 1 102 ? 5.446 -9.955 1.570 1.00 91.25 102 PRO A CA 1
ATOM 808 C C . PRO A 1 102 ? 6.873 -1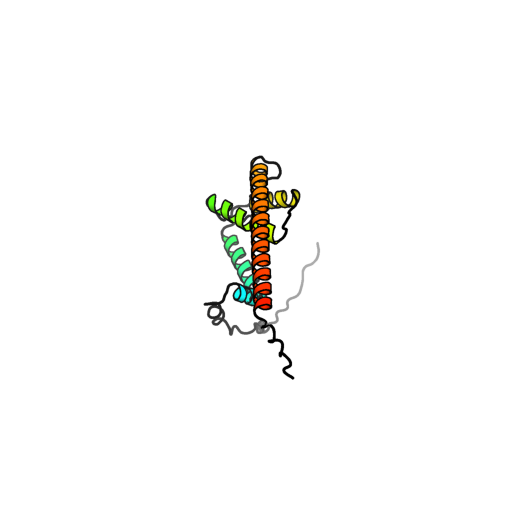0.508 1.608 1.00 91.25 102 PRO A C 1
ATOM 810 O O . PRO A 1 102 ? 7.776 -9.923 2.209 1.00 91.25 102 PRO A O 1
ATOM 813 N N . SER A 1 103 ? 7.088 -11.635 0.931 1.00 92.81 103 SER A N 1
ATOM 814 C CA . SER A 1 103 ? 8.426 -12.206 0.781 1.00 92.81 103 SER A CA 1
ATOM 815 C C . SER A 1 103 ? 9.314 -11.311 -0.093 1.00 92.81 103 SER A C 1
ATOM 817 O O . SER A 1 103 ? 8.830 -10.478 -0.865 1.00 92.81 103 SER A O 1
ATOM 819 N N . GLY A 1 104 ? 10.633 -11.514 -0.023 1.00 89.62 104 GLY A N 1
ATOM 820 C CA . GLY A 1 104 ? 11.582 -10.786 -0.874 1.00 89.62 104 GLY A CA 1
ATOM 821 C C . GLY A 1 104 ? 11.267 -10.916 -2.368 1.00 89.62 104 GLY A C 1
ATOM 822 O O . GLY A 1 104 ? 11.291 -9.918 -3.074 1.00 89.62 104 GLY A O 1
ATOM 823 N N . ALA A 1 105 ? 10.856 -12.105 -2.821 1.00 91.50 105 ALA A N 1
ATOM 824 C CA . ALA A 1 105 ? 10.499 -12.358 -4.219 1.00 91.50 105 ALA A CA 1
ATOM 825 C C . ALA A 1 105 ? 9.252 -11.579 -4.680 1.00 91.50 105 ALA A C 1
ATOM 827 O O . ALA A 1 105 ? 9.178 -11.129 -5.828 1.00 91.50 105 ALA A O 1
ATOM 828 N N . ILE A 1 106 ? 8.276 -11.393 -3.783 1.00 92.31 106 ILE A N 1
ATOM 829 C CA . ILE A 1 106 ? 7.090 -10.571 -4.053 1.00 92.31 106 ILE A CA 1
ATOM 830 C C . ILE A 1 106 ? 7.501 -9.104 -4.163 1.00 92.31 106 ILE A C 1
ATOM 832 O O . ILE A 1 106 ? 7.087 -8.425 -5.098 1.00 92.31 106 ILE A O 1
ATOM 836 N N . LEU A 1 107 ? 8.368 -8.631 -3.265 1.00 92.50 107 LEU A N 1
ATOM 837 C CA . LEU A 1 107 ? 8.890 -7.266 -3.319 1.00 92.50 107 LEU A CA 1
ATOM 838 C C . LEU A 1 107 ? 9.751 -7.012 -4.563 1.00 92.50 107 LEU A C 1
ATOM 840 O O . LEU A 1 107 ? 9.634 -5.951 -5.166 1.00 92.50 107 LEU A O 1
ATOM 844 N N . ASP A 1 108 ? 10.561 -7.977 -4.997 1.00 92.25 108 ASP A N 1
ATOM 845 C CA . ASP A 1 108 ? 11.329 -7.867 -6.243 1.00 92.25 108 ASP A CA 1
ATOM 846 C C . ASP A 1 108 ? 10.394 -7.766 -7.457 1.00 92.25 108 ASP A C 1
ATOM 848 O O . ASP A 1 108 ? 10.603 -6.947 -8.355 1.00 92.25 108 ASP A O 1
ATOM 852 N N . SER A 1 109 ? 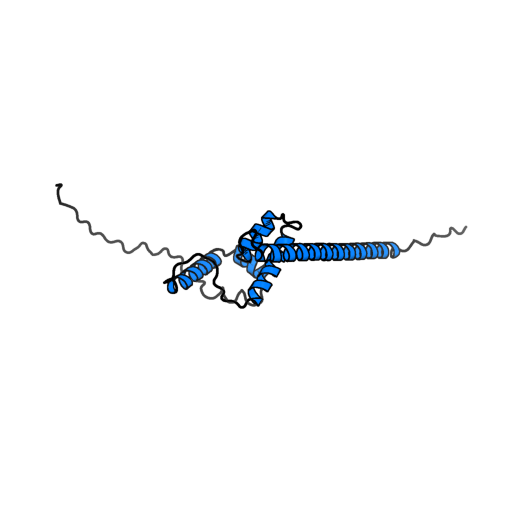9.320 -8.561 -7.464 1.00 92.12 109 SER A N 1
ATOM 853 C CA . SER A 1 109 ? 8.292 -8.509 -8.508 1.00 92.12 109 SER A CA 1
ATOM 854 C C . SER A 1 109 ? 7.538 -7.177 -8.502 1.00 92.12 109 SER A C 1
ATOM 856 O O . SER A 1 109 ? 7.305 -6.605 -9.566 1.00 92.12 109 SER A O 1
ATOM 858 N N . PHE A 1 110 ? 7.217 -6.659 -7.315 1.00 91.75 110 PHE A N 1
ATOM 859 C CA . PHE A 1 110 ? 6.588 -5.357 -7.107 1.00 91.75 110 PHE A CA 1
ATOM 860 C C . PHE A 1 110 ? 7.467 -4.211 -7.616 1.00 91.75 110 PHE A C 1
ATOM 862 O O . PHE A 1 110 ? 7.007 -3.391 -8.401 1.00 91.75 110 PHE A O 1
ATOM 869 N N . ILE A 1 111 ? 8.750 -4.181 -7.246 1.00 91.38 111 ILE A N 1
ATOM 870 C CA . ILE A 1 111 ? 9.693 -3.141 -7.688 1.00 91.38 111 ILE A CA 1
ATOM 871 C C . ILE A 1 111 ? 9.852 -3.172 -9.208 1.00 91.38 111 ILE A C 1
ATOM 873 O O . ILE A 1 111 ? 9.866 -2.123 -9.851 1.00 91.38 111 ILE A O 1
ATOM 877 N N . ARG A 1 112 ? 9.915 -4.367 -9.802 1.00 90.69 112 ARG A N 1
ATOM 878 C CA . ARG A 1 112 ? 9.966 -4.511 -11.257 1.00 90.69 112 ARG A CA 1
ATOM 879 C C . ARG A 1 112 ? 8.712 -3.966 -11.936 1.00 90.69 112 ARG A C 1
ATOM 881 O O . ARG A 1 112 ? 8.839 -3.299 -12.955 1.00 90.69 112 ARG A O 1
ATOM 888 N N . LEU A 1 113 ? 7.531 -4.247 -11.389 1.00 89.69 113 LEU A N 1
ATOM 889 C CA . LEU A 1 113 ? 6.257 -3.859 -11.994 1.00 89.69 113 LEU A CA 1
ATOM 890 C C . LEU A 1 113 ? 5.934 -2.370 -11.800 1.00 89.69 113 LEU A C 1
ATOM 892 O O . LEU A 1 113 ? 5.502 -1.712 -12.738 1.00 89.69 113 LEU A O 1
ATOM 896 N N . VAL A 1 114 ? 6.156 -1.843 -10.595 1.00 87.81 114 VAL A N 1
ATOM 897 C CA . VAL A 1 114 ? 5.729 -0.493 -10.191 1.00 87.81 114 VAL A CA 1
ATOM 898 C C . VAL A 1 114 ? 6.827 0.542 -10.427 1.00 87.81 114 VAL A C 1
ATOM 900 O O . VAL A 1 114 ? 6.549 1.651 -10.875 1.00 87.81 114 VAL A O 1
ATOM 903 N N . CYS A 1 115 ? 8.088 0.198 -10.148 1.00 84.88 115 CYS A N 1
ATOM 904 C CA . CYS A 1 115 ? 9.215 1.121 -10.314 1.00 84.88 115 CYS A CA 1
ATOM 905 C C . CYS A 1 115 ? 9.960 0.939 -11.644 1.00 84.88 115 CYS A C 1
ATOM 907 O O . CYS A 1 115 ? 10.718 1.822 -12.035 1.00 84.88 115 CYS A O 1
ATOM 909 N N . GLY A 1 116 ? 9.784 -0.196 -12.330 1.00 86.69 116 GLY A N 1
ATOM 910 C CA . GLY A 1 116 ? 10.469 -0.498 -13.591 1.00 86.69 116 GLY A CA 1
ATOM 911 C C . GLY A 1 116 ? 11.940 -0.906 -13.441 1.00 86.69 116 GLY A C 1
ATOM 912 O O . GLY A 1 116 ? 12.647 -1.014 -14.443 1.00 86.69 116 GLY A O 1
ATOM 913 N N . TYR A 1 117 ? 12.426 -1.146 -12.218 1.00 87.62 117 TYR A N 1
ATOM 914 C CA . TYR A 1 117 ? 13.810 -1.576 -11.991 1.00 87.62 117 TYR A CA 1
ATOM 915 C C . TYR A 1 117 ? 13.949 -3.094 -12.090 1.00 87.62 117 TYR A C 1
ATOM 917 O O . TYR A 1 117 ? 13.122 -3.854 -11.584 1.00 87.62 117 TYR A O 1
ATOM 925 N N . LYS A 1 118 ? 15.030 -3.560 -12.720 1.00 87.38 118 LYS A N 1
ATOM 926 C CA . LYS A 1 118 ? 15.353 -4.989 -12.724 1.00 87.38 118 LYS A CA 1
ATOM 927 C C . LYS A 1 118 ? 15.760 -5.436 -11.310 1.00 87.38 118 LYS A C 1
ATOM 929 O O . LYS A 1 118 ? 16.379 -4.655 -10.587 1.00 87.38 118 LYS A O 1
ATOM 934 N N . PRO A 1 119 ? 15.458 -6.686 -10.915 1.00 82.62 119 PRO A N 1
ATOM 935 C CA . PRO A 1 119 ? 15.953 -7.232 -9.657 1.00 82.62 119 PRO A CA 1
ATOM 936 C C . PRO A 1 119 ? 17.479 -7.100 -9.559 1.00 82.62 119 PRO A C 1
ATOM 938 O O . PRO A 1 119 ? 18.182 -7.220 -10.563 1.00 82.62 119 PRO A O 1
ATOM 941 N N . TYR A 1 120 ? 17.979 -6.878 -8.343 1.00 82.56 120 TYR A N 1
ATOM 942 C CA . TYR A 1 120 ? 19.407 -6.799 -8.001 1.00 82.56 120 TYR A CA 1
ATOM 943 C C . TYR A 1 120 ? 20.202 -5.577 -8.496 1.00 82.56 120 TYR A C 1
ATOM 945 O O . TYR A 1 120 ? 21.399 -5.518 -8.207 1.00 82.56 120 TYR A O 1
ATOM 953 N N . THR A 1 121 ? 19.590 -4.581 -9.148 1.00 91.19 121 THR A N 1
ATOM 954 C CA . THR A 1 121 ? 20.275 -3.292 -9.377 1.00 91.19 121 THR A CA 1
ATOM 955 C C . THR A 1 121 ? 20.430 -2.512 -8.068 1.00 91.19 121 THR A C 1
ATOM 957 O O . THR A 1 121 ? 19.720 -2.770 -7.091 1.00 91.19 121 THR A O 1
ATOM 960 N N . GLU A 1 122 ? 21.358 -1.556 -8.014 1.00 91.56 122 GLU A N 1
ATOM 961 C CA . GLU A 1 122 ? 21.564 -0.739 -6.809 1.00 91.56 122 GLU A CA 1
ATOM 962 C C . GLU A 1 122 ? 20.325 0.108 -6.475 1.00 91.56 122 GLU A C 1
ATOM 964 O O . GLU A 1 122 ? 19.942 0.231 -5.309 1.00 91.56 122 GLU A O 1
ATOM 969 N N . GLU A 1 123 ? 19.610 0.590 -7.493 1.00 89.00 123 GLU A N 1
ATOM 970 C CA . GLU A 1 123 ? 18.334 1.294 -7.339 1.00 89.00 123 GLU A CA 1
ATOM 971 C C . GLU A 1 123 ? 17.267 0.364 -6.753 1.00 89.00 123 GLU A C 1
ATOM 973 O O . GLU A 1 123 ? 16.591 0.726 -5.787 1.00 89.00 123 GLU A O 1
ATOM 978 N N . ALA A 1 124 ? 17.158 -0.865 -7.274 1.00 90.06 124 ALA A N 1
ATOM 979 C CA . ALA A 1 124 ? 16.221 -1.860 -6.765 1.00 90.06 124 ALA A CA 1
ATOM 980 C C . ALA A 1 124 ? 16.529 -2.233 -5.308 1.00 90.06 124 ALA A C 1
ATOM 982 O O . ALA A 1 124 ? 15.613 -2.320 -4.492 1.00 90.06 124 ALA A O 1
ATOM 983 N N . LYS A 1 125 ? 17.808 -2.387 -4.938 1.00 92.50 125 LYS A N 1
ATOM 984 C CA . LYS A 1 125 ? 18.226 -2.637 -3.547 1.00 92.50 125 LYS A CA 1
ATOM 985 C C . LYS A 1 125 ? 17.880 -1.469 -2.626 1.00 92.50 125 LYS A C 1
ATOM 987 O O . LYS A 1 125 ? 17.410 -1.691 -1.506 1.00 92.50 125 LYS A O 1
ATOM 992 N N . SER A 1 126 ? 18.087 -0.237 -3.089 1.00 92.19 126 SER A N 1
ATOM 993 C CA . SER A 1 126 ? 17.730 0.971 -2.343 1.00 92.19 126 SER A CA 1
ATOM 994 C C . SER A 1 126 ? 16.222 1.027 -2.085 1.00 92.19 126 SER A C 1
ATOM 99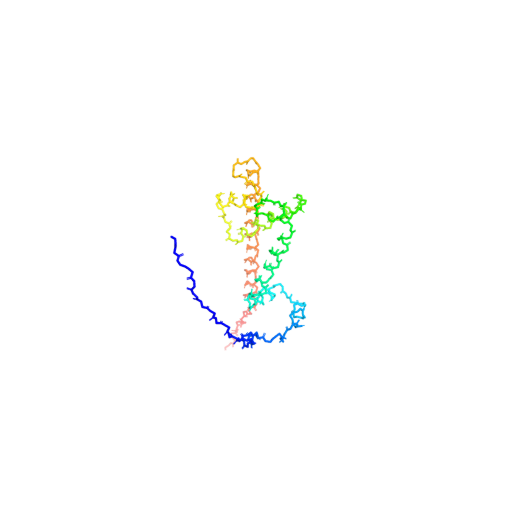6 O O . SER A 1 126 ? 15.791 1.080 -0.929 1.00 92.19 126 SER A O 1
ATOM 998 N N . ILE A 1 127 ? 15.404 0.881 -3.134 1.00 90.94 127 ILE A N 1
ATOM 999 C CA . ILE A 1 127 ? 13.940 0.870 -3.009 1.00 90.94 127 ILE A CA 1
ATOM 1000 C C . ILE A 1 127 ? 13.461 -0.307 -2.160 1.00 90.94 127 ILE A C 1
ATOM 1002 O O . ILE A 1 127 ? 12.582 -0.130 -1.320 1.00 90.94 127 ILE A O 1
ATOM 1006 N N . MET A 1 128 ? 14.057 -1.490 -2.297 1.00 92.88 128 MET A N 1
ATOM 1007 C CA . MET A 1 128 ? 13.757 -2.655 -1.462 1.00 92.88 128 MET A CA 1
ATOM 1008 C C . MET A 1 128 ? 13.964 -2.348 0.023 1.00 92.88 128 MET A C 1
ATOM 1010 O O . MET A 1 128 ? 13.103 -2.649 0.854 1.00 92.88 128 MET A O 1
ATOM 1014 N N . ARG A 1 129 ? 15.088 -1.711 0.377 1.00 93.31 129 ARG A N 1
ATOM 1015 C CA . ARG A 1 129 ? 15.385 -1.326 1.762 1.00 93.31 129 ARG A CA 1
ATOM 1016 C C . ARG A 1 129 ? 14.346 -0.344 2.302 1.00 93.31 129 ARG A C 1
ATOM 1018 O O . ARG A 1 129 ? 13.861 -0.530 3.419 1.00 93.31 129 ARG A O 1
ATOM 1025 N N . VAL A 1 130 ? 13.988 0.671 1.515 1.00 93.19 130 VAL A N 1
ATOM 1026 C CA . VAL A 1 130 ? 12.964 1.655 1.899 1.00 93.19 130 VAL A CA 1
ATOM 1027 C C . VAL A 1 130 ? 11.588 0.990 2.024 1.00 93.19 130 VAL A C 1
ATOM 1029 O O . VAL A 1 130 ? 10.893 1.233 3.009 1.00 93.19 130 VAL A O 1
ATOM 1032 N N . SER A 1 131 ? 11.231 0.095 1.097 1.00 92.75 131 SER A N 1
ATOM 1033 C CA . SER A 1 131 ? 9.970 -0.662 1.106 1.00 92.75 131 SER A CA 1
ATOM 1034 C C . SER A 1 131 ? 9.822 -1.461 2.398 1.00 92.75 131 SER A C 1
ATOM 1036 O O . SER A 1 131 ? 8.827 -1.325 3.104 1.00 92.75 131 SER A O 1
ATOM 1038 N N . ARG A 1 132 ? 10.847 -2.244 2.771 1.00 94.19 132 ARG A N 1
ATOM 1039 C CA . ARG A 1 132 ? 10.828 -3.039 4.012 1.00 94.19 132 ARG A CA 1
ATOM 1040 C C . ARG A 1 132 ? 10.691 -2.171 5.254 1.00 94.19 132 ARG A C 1
ATOM 1042 O O . ARG A 1 132 ? 9.943 -2.528 6.159 1.00 94.19 132 ARG A O 1
ATOM 1049 N N . LYS A 1 133 ? 11.384 -1.028 5.292 1.00 95.06 133 LYS A N 1
ATOM 1050 C CA . LYS A 1 133 ? 11.265 -0.081 6.404 1.00 95.06 133 LYS A CA 1
ATOM 1051 C C . LYS A 1 133 ? 9.828 0.438 6.527 1.00 95.06 133 LYS A C 1
ATOM 1053 O O . LYS A 1 133 ? 9.257 0.347 7.608 1.00 95.06 133 LYS A O 1
ATOM 1058 N N . ARG A 1 134 ? 9.222 0.889 5.421 1.00 94.12 134 ARG A N 1
ATOM 1059 C CA . ARG A 1 134 ? 7.829 1.369 5.413 1.00 94.12 134 ARG A CA 1
ATOM 1060 C C . ARG A 1 134 ? 6.835 0.285 5.825 1.00 94.12 134 ARG A C 1
ATOM 1062 O O . ARG A 1 134 ? 5.947 0.561 6.621 1.00 94.12 134 ARG A O 1
ATOM 1069 N N . LEU A 1 135 ? 7.015 -0.950 5.359 1.00 94.81 135 LEU A N 1
ATOM 1070 C CA . LEU A 1 135 ? 6.180 -2.082 5.775 1.00 94.81 135 LEU A CA 1
ATOM 1071 C C . LEU A 1 135 ? 6.283 -2.353 7.284 1.00 94.81 135 LEU A C 1
ATOM 1073 O O . LEU A 1 135 ? 5.271 -2.625 7.932 1.00 94.81 135 LEU A O 1
ATOM 1077 N N . GLY A 1 136 ? 7.484 -2.231 7.855 1.00 95.00 136 GLY A N 1
ATOM 1078 C CA . GLY A 1 136 ? 7.688 -2.280 9.303 1.00 95.00 136 GLY A CA 1
ATOM 1079 C C . GLY A 1 136 ? 6.924 -1.172 10.031 1.00 95.00 136 GLY A C 1
ATOM 1080 O O . GLY A 1 136 ? 6.197 -1.446 10.987 1.00 95.00 136 GLY A O 1
ATOM 1081 N N . ASP A 1 137 ? 7.007 0.063 9.534 1.00 95.31 137 ASP A N 1
ATOM 1082 C CA . ASP A 1 137 ? 6.273 1.202 10.093 1.00 95.31 137 ASP A CA 1
ATOM 1083 C C . ASP A 1 137 ? 4.750 0.998 10.010 1.00 95.31 137 ASP A C 1
ATOM 1085 O O . ASP A 1 137 ? 4.032 1.314 10.962 1.00 95.31 137 ASP A O 1
ATOM 1089 N N . TYR A 1 138 ? 4.240 0.430 8.911 1.00 95.44 138 TYR A N 1
ATOM 1090 C CA . TYR A 1 138 ? 2.819 0.105 8.756 1.00 95.44 138 TYR A CA 1
ATOM 1091 C C . TYR A 1 138 ? 2.358 -0.951 9.760 1.00 95.44 138 TYR A C 1
ATOM 1093 O O . TYR A 1 138 ? 1.316 -0.765 10.392 1.00 95.44 138 TYR A O 1
ATOM 1101 N N . ARG A 1 139 ? 3.142 -2.017 9.982 1.00 95.25 139 ARG A N 1
ATOM 1102 C CA . ARG A 1 139 ? 2.845 -3.000 11.040 1.00 95.25 139 ARG A CA 1
ATOM 1103 C C . ARG A 1 139 ? 2.800 -2.356 12.411 1.00 95.25 139 ARG A C 1
ATOM 1105 O O . ARG A 1 139 ? 1.863 -2.608 13.162 1.00 95.25 139 ARG A O 1
ATOM 1112 N N . ASN A 1 140 ? 3.785 -1.520 12.725 1.00 96.00 140 ASN A N 1
ATOM 1113 C CA . ASN A 1 140 ? 3.852 -0.853 14.019 1.00 96.00 140 ASN A CA 1
ATOM 1114 C C . ASN A 1 140 ? 2.629 0.043 14.233 1.00 96.00 140 ASN A C 1
ATOM 1116 O O . ASN A 1 140 ? 1.945 -0.099 15.241 1.00 96.00 140 ASN A O 1
ATOM 1120 N N . LYS A 1 141 ? 2.281 0.882 13.249 1.00 95.88 141 LYS A N 1
ATOM 1121 C CA . LYS A 1 141 ? 1.080 1.733 13.302 1.00 95.88 141 LYS A CA 1
ATOM 1122 C C . LYS A 1 141 ? -0.206 0.926 13.457 1.00 95.88 141 LYS A C 1
ATOM 1124 O O . LYS A 1 141 ? -1.067 1.303 14.255 1.00 95.88 141 LYS A O 1
ATOM 1129 N N . LEU A 1 142 ? -0.337 -0.181 12.726 1.00 94.88 142 LEU A N 1
ATOM 1130 C CA . LEU A 1 142 ? -1.488 -1.074 12.834 1.00 94.88 142 LEU A CA 1
ATOM 1131 C C . LEU A 1 142 ? -1.584 -1.671 14.243 1.00 94.88 142 LEU A C 1
ATOM 1133 O O . LEU A 1 142 ? -2.636 -1.589 14.870 1.00 94.88 142 LEU A O 1
ATOM 1137 N N . ASN A 1 143 ? -0.481 -2.205 14.767 1.00 96.31 143 ASN A N 1
ATOM 1138 C CA . ASN A 1 143 ? -0.434 -2.801 16.100 1.00 96.31 143 ASN A CA 1
ATOM 1139 C C . ASN A 1 143 ? -0.737 -1.776 17.198 1.00 96.31 143 ASN A C 1
ATOM 1141 O O . ASN A 1 143 ? -1.517 -2.068 18.101 1.00 96.31 143 ASN A O 1
ATOM 1145 N N . THR A 1 144 ? -0.191 -0.561 17.104 1.00 97.50 144 THR A N 1
ATOM 1146 C CA . THR A 1 144 ? -0.510 0.536 18.029 1.00 97.50 144 THR A CA 1
ATOM 1147 C C . THR A 1 144 ? -1.995 0.892 17.981 1.00 97.50 144 THR A C 1
ATOM 1149 O O . THR A 1 144 ? -2.619 1.066 19.026 1.00 97.50 144 THR A O 1
ATOM 1152 N N . SER A 1 145 ? -2.581 0.958 16.784 1.00 97.25 145 SER A N 1
ATOM 1153 C CA . SER A 1 145 ? -4.006 1.265 16.611 1.00 97.25 145 SER A CA 1
ATOM 1154 C C . SER A 1 145 ? -4.894 0.171 17.210 1.00 97.25 145 SER A C 1
ATOM 1156 O O . SER A 1 145 ? -5.840 0.474 17.933 1.00 97.25 145 SER A O 1
ATOM 1158 N N . ILE A 1 146 ? -4.552 -1.101 16.982 1.00 97.25 146 ILE A N 1
ATOM 1159 C CA . ILE A 1 146 ? -5.244 -2.247 17.588 1.00 97.25 146 ILE A CA 1
ATOM 1160 C C . ILE A 1 146 ? -5.127 -2.199 19.115 1.00 97.25 146 ILE A C 1
ATOM 1162 O O . ILE A 1 146 ? -6.131 -2.351 19.803 1.00 97.25 146 ILE A O 1
ATOM 1166 N N . ALA A 1 147 ? -3.932 -1.948 19.658 1.00 97.31 147 ALA A N 1
ATOM 1167 C CA . ALA A 1 147 ? -3.720 -1.872 21.102 1.00 97.31 147 ALA A CA 1
ATOM 1168 C C . ALA A 1 147 ? -4.566 -0.765 21.749 1.00 97.31 147 ALA A C 1
ATOM 1170 O O . ALA A 1 147 ? -5.182 -0.993 22.789 1.00 97.31 147 ALA A O 1
ATOM 1171 N N . LYS A 1 148 ? -4.654 0.403 21.098 1.00 97.88 148 LYS A N 1
ATOM 1172 C CA . LYS A 1 148 ? -5.501 1.519 21.536 1.00 97.88 148 LYS A CA 1
ATOM 1173 C C . LYS A 1 148 ? -6.982 1.137 21.551 1.00 97.88 148 LYS A C 1
ATOM 1175 O O . LYS A 1 148 ? -7.636 1.317 22.570 1.00 97.88 148 LYS A O 1
ATOM 1180 N N . LEU A 1 149 ? -7.486 0.540 20.469 1.00 97.94 149 LEU A N 1
ATOM 1181 C CA . LEU A 1 149 ? -8.880 0.087 20.380 1.00 97.94 149 LEU A CA 1
ATOM 1182 C C . LEU A 1 149 ? -9.214 -0.986 21.426 1.00 97.94 149 LEU A C 1
ATOM 1184 O O . LEU A 1 149 ? -10.282 -0.959 22.030 1.00 97.94 149 LEU A O 1
ATOM 1188 N N . VAL A 1 150 ? -8.294 -1.921 21.676 1.00 97.50 150 VAL A N 1
ATOM 1189 C CA . VAL A 1 150 ? -8.456 -2.944 22.720 1.00 97.50 150 VAL A CA 1
ATOM 1190 C C . VAL A 1 150 ? -8.512 -2.309 24.109 1.00 97.50 150 VAL A C 1
ATOM 1192 O O . VAL A 1 150 ? -9.300 -2.745 24.948 1.00 97.50 150 VAL A O 1
ATOM 1195 N N . GLN A 1 151 ? -7.692 -1.290 24.362 1.00 97.31 151 GLN A N 1
ATOM 1196 C CA . GLN A 1 151 ? -7.699 -0.561 25.625 1.00 97.31 151 GLN A CA 1
ATOM 1197 C C . GLN A 1 151 ? -9.016 0.204 25.823 1.00 97.31 151 GLN A C 1
ATOM 1199 O O . GLN A 1 151 ? -9.664 0.033 26.854 1.00 97.31 151 GLN A O 1
ATOM 1204 N N . GLU A 1 152 ? -9.468 0.940 24.805 1.00 96.69 152 GLU A N 1
ATOM 1205 C CA . GLU A 1 152 ? -10.757 1.646 24.816 1.00 96.69 152 GLU A CA 1
ATOM 1206 C C . GLU A 1 152 ? -11.928 0.675 25.055 1.00 96.69 152 GLU A C 1
ATOM 1208 O O . GLU A 1 152 ? -12.819 0.944 25.862 1.00 96.69 152 GLU A O 1
ATOM 1213 N N . PHE A 1 153 ? -11.904 -0.508 24.431 1.00 96.44 153 PHE A N 1
ATOM 1214 C CA . PHE A 1 153 ? -12.913 -1.544 24.658 1.00 96.44 153 PHE A CA 1
ATOM 1215 C C . PHE A 1 153 ? -12.922 -2.059 26.108 1.00 96.44 153 PHE A C 1
ATOM 1217 O O . PHE A 1 153 ? -13.992 -2.229 26.700 1.00 96.44 153 PHE A O 1
ATOM 1224 N N . LYS A 1 154 ? -11.745 -2.298 26.703 1.00 95.44 154 LYS A N 1
ATOM 1225 C CA . LYS A 1 154 ? -11.631 -2.741 28.104 1.00 95.44 154 LYS A CA 1
ATOM 1226 C C . LYS A 1 154 ? -12.168 -1.691 29.075 1.00 95.44 154 LYS A C 1
ATOM 1228 O O . LYS A 1 154 ? -12.887 -2.042 30.008 1.00 95.44 154 LYS A O 1
ATOM 1233 N N . GLU A 1 155 ? -11.857 -0.420 28.840 1.00 95.19 155 GLU A N 1
ATOM 1234 C CA . GLU A 1 155 ? -12.338 0.701 29.655 1.00 95.19 155 GLU A CA 1
ATOM 1235 C C . GLU A 1 155 ? -13.862 0.849 29.576 1.00 95.19 155 GLU A C 1
ATOM 1237 O O . GLU A 1 155 ? -14.525 1.008 30.604 1.00 95.19 155 GLU A O 1
ATOM 1242 N N . LEU A 1 156 ? -14.441 0.715 28.377 1.00 93.94 156 LEU A N 1
ATOM 1243 C CA . LEU A 1 156 ? -15.895 0.710 28.195 1.00 93.94 156 LEU A CA 1
ATOM 1244 C C . LEU A 1 156 ? -16.557 -0.423 28.987 1.00 93.94 156 LEU A C 1
ATOM 1246 O O . LEU A 1 156 ? -17.525 -0.178 29.707 1.00 93.94 156 LEU A O 1
ATOM 1250 N N . LYS A 1 157 ? -16.002 -1.640 28.928 1.00 92.25 157 LYS A N 1
ATOM 1251 C CA . LYS A 1 157 ? -16.521 -2.792 29.681 1.00 92.25 157 LYS A CA 1
ATOM 1252 C C . LYS A 1 157 ? -16.456 -2.597 31.196 1.00 92.25 157 LYS A C 1
ATOM 1254 O O . LYS A 1 157 ? -17.414 -2.931 31.891 1.00 92.25 157 LYS A O 1
ATOM 1259 N N . GLN A 1 158 ? -15.371 -2.017 31.708 1.00 90.44 158 GLN A N 1
ATOM 1260 C CA . GLN A 1 158 ? -15.246 -1.702 33.136 1.00 90.44 158 GLN A CA 1
ATOM 1261 C C . GLN A 1 158 ? -16.259 -0.639 33.579 1.00 90.44 158 GLN A C 1
ATOM 1263 O O . GLN A 1 158 ? -16.879 -0.773 34.634 1.00 90.44 158 GLN A O 1
ATOM 1268 N N . LYS A 1 159 ? -16.480 0.392 32.756 1.00 89.19 159 LYS A N 1
ATOM 1269 C CA . LYS A 1 159 ? -17.465 1.446 33.033 1.00 89.19 159 LYS A CA 1
ATOM 1270 C C . LYS A 1 159 ? -18.905 0.925 33.024 1.00 89.19 159 LYS A C 1
ATOM 1272 O O . LYS A 1 159 ? -19.719 1.389 33.818 1.00 89.19 159 LYS A O 1
ATOM 1277 N N . GLU A 1 160 ? -19.225 -0.030 32.151 1.00 85.00 160 GLU A N 1
ATOM 1278 C CA . GLU A 1 160 ? -20.521 -0.724 32.152 1.00 85.00 160 GLU A CA 1
ATOM 1279 C C . GLU A 1 160 ? -20.726 -1.541 33.436 1.00 85.00 160 GLU A C 1
ATOM 1281 O O . GLU A 1 160 ? -21.785 -1.451 34.051 1.00 85.00 160 GLU A O 1
ATOM 1286 N N . GLN A 1 161 ? -19.706 -2.279 33.885 1.00 77.75 161 GLN A N 1
ATOM 1287 C CA . GLN A 1 161 ? -19.775 -3.092 35.107 1.00 77.75 161 GLN A CA 1
ATOM 1288 C C . GLN A 1 161 ? -19.909 -2.250 36.382 1.00 77.75 161 GLN A C 1
ATOM 1290 O O . GLN A 1 161 ? -20.650 -2.629 37.282 1.00 77.75 161 GLN A O 1
ATOM 1295 N N . GLN A 1 162 ? -19.263 -1.082 36.447 1.00 67.94 162 GLN A N 1
ATOM 1296 C CA . GLN A 1 162 ? -19.409 -0.147 37.572 1.00 67.94 162 GLN A CA 1
ATOM 1297 C C . GLN A 1 162 ? -20.759 0.590 37.587 1.00 67.94 162 GLN A C 1
ATOM 1299 O O . GLN A 1 162 ? -21.140 1.150 38.611 1.00 67.94 162 GLN A O 1
ATOM 1304 N N . ARG A 1 163 ? -21.489 0.614 36.463 1.00 64.62 163 ARG A N 1
ATOM 1305 C CA . ARG A 1 163 ? -22.804 1.266 36.358 1.00 64.62 163 ARG A CA 1
ATOM 1306 C C . ARG A 1 163 ? -23.975 0.399 36.807 1.00 64.62 163 ARG A C 1
ATOM 1308 O O . ARG A 1 163 ? -25.071 0.938 36.922 1.00 64.62 163 ARG A O 1
ATOM 1315 N N . VAL A 1 164 ? -23.780 -0.898 37.049 1.00 57.31 164 VAL A N 1
ATOM 1316 C CA . VAL A 1 164 ? -24.823 -1.741 37.648 1.00 57.31 164 VAL A CA 1
ATOM 1317 C C . VAL A 1 164 ? -24.897 -1.384 39.136 1.00 57.31 164 VAL A C 1
ATOM 1319 O O . VAL A 1 164 ? -23.929 -1.642 39.853 1.00 57.31 164 VAL A O 1
ATOM 1322 N N . PRO A 1 165 ? -25.989 -0.770 39.632 1.00 57.03 165 PRO A N 1
ATOM 1323 C CA . PRO A 1 165 ? -26.102 -0.459 41.047 1.00 57.03 165 PRO A CA 1
ATOM 1324 C C . PRO A 1 165 ? -26.126 -1.776 41.819 1.00 57.03 165 PRO A C 1
ATOM 1326 O O . PRO A 1 165 ? -26.970 -2.636 41.557 1.00 57.03 165 PRO A O 1
ATOM 1329 N N . ALA A 1 166 ? -25.208 -1.936 42.772 1.00 57.34 166 ALA A N 1
ATOM 1330 C CA . ALA A 1 166 ? -25.376 -2.928 43.820 1.00 57.34 166 ALA A CA 1
ATOM 1331 C C . ALA A 1 166 ? -26.745 -2.672 44.467 1.00 57.34 166 ALA A C 1
ATOM 1333 O O . ALA A 1 166 ? -26.990 -1.572 44.969 1.00 57.34 166 ALA A O 1
ATOM 1334 N N . LEU A 1 167 ? -27.653 -3.654 44.396 1.00 56.88 167 LEU A N 1
ATOM 1335 C CA . LEU A 1 167 ? -28.899 -3.599 45.155 1.00 56.88 167 LEU A CA 1
ATOM 1336 C C . LEU A 1 167 ? -28.532 -3.314 46.620 1.00 56.88 167 LEU A C 1
ATOM 1338 O O . LEU A 1 167 ? -27.675 -4.023 47.158 1.00 56.88 167 LEU A O 1
ATOM 1342 N N . PRO A 1 168 ? -29.150 -2.317 47.279 1.00 50.06 168 PRO A N 1
ATOM 1343 C CA . PRO A 1 168 ? -28.959 -2.141 48.706 1.00 50.06 168 PRO A CA 1
ATOM 1344 C C . PRO A 1 168 ? -29.424 -3.424 49.391 1.00 50.06 168 PRO A C 1
ATOM 1346 O O . PRO A 1 168 ? -30.571 -3.849 49.233 1.00 50.06 168 PRO A O 1
ATOM 1349 N N . SER A 1 169 ? -28.502 -4.060 50.112 1.00 50.25 169 SER A N 1
ATOM 1350 C CA . SER A 1 169 ? -28.799 -5.151 51.028 1.00 50.25 169 SER A CA 1
ATOM 1351 C C . SER A 1 169 ? -29.903 -4.669 51.961 1.00 50.25 169 SER A C 1
ATOM 1353 O O . SER A 1 169 ? -29.666 -3.788 52.788 1.00 50.25 169 SER A O 1
ATOM 1355 N N . GLN A 1 170 ? -31.113 -5.199 51.785 1.00 50.12 170 GLN A N 1
ATOM 1356 C CA . GLN A 1 170 ? -32.207 -4.995 52.720 1.00 50.12 170 GLN A CA 1
ATOM 1357 C C . GLN A 1 170 ? -31.726 -5.517 54.073 1.00 50.12 170 GLN A C 1
ATOM 1359 O O . GLN A 1 170 ? -31.557 -6.720 54.269 1.00 50.12 170 GLN A O 1
ATOM 1364 N N . SER A 1 171 ? -31.418 -4.593 54.977 1.00 53.81 171 SER A N 1
ATOM 1365 C CA . SER A 1 171 ? -31.212 -4.884 56.383 1.00 53.81 171 SER A CA 1
ATOM 1366 C C . SER A 1 171 ? -32.539 -5.394 56.930 1.00 53.81 171 SER A C 1
ATOM 1368 O O . SER A 1 171 ? -33.481 -4.614 57.076 1.00 53.81 171 SER A O 1
ATOM 1370 N N . SER A 1 172 ? -32.622 -6.697 57.191 1.00 47.91 172 SER A N 1
ATOM 1371 C CA . SER A 1 172 ? -33.725 -7.289 57.938 1.00 47.91 172 SER A CA 1
ATOM 1372 C C . SER A 1 172 ? -33.791 -6.626 59.312 1.00 47.91 172 SER A C 1
ATOM 1374 O O . SER A 1 172 ? -32.898 -6.808 60.138 1.00 47.91 172 SER A O 1
ATOM 1376 N N . ILE A 1 173 ? -34.824 -5.815 59.525 1.00 55.19 173 ILE A N 1
ATOM 1377 C CA . ILE A 1 173 ? -35.199 -5.300 60.837 1.00 55.19 173 ILE A CA 1
ATOM 1378 C C . ILE A 1 173 ? -36.324 -6.200 61.353 1.00 55.19 173 ILE A C 1
ATOM 1380 O O . ILE A 1 173 ? -37.398 -6.217 60.756 1.00 55.19 173 ILE A O 1
ATOM 1384 N N . ASN A 1 174 ? -36.019 -6.857 62.477 1.00 45.22 174 ASN A N 1
ATOM 1385 C CA . ASN A 1 174 ? -36.873 -7.567 63.442 1.00 45.22 174 ASN A CA 1
ATOM 1386 C C . ASN A 1 174 ? -37.556 -8.872 63.018 1.00 45.22 174 ASN A C 1
ATOM 1388 O O . ASN A 1 174 ? -38.459 -8.853 62.158 1.00 45.22 174 ASN A O 1
#

Organism: Rhizophagus irregularis (strain DAOM 197198w) (NCBI:txid1432141)

Radius of gyration: 32.35 Å; chains: 1; bounding box: 58×41×130 Å

Foldseek 3Di:
DDDDDDDDDDDDDPPPPPPDPDPDPPPPPVVPPPPDDPVVVVVVCVVVVVVVVVVVVVVVVVVVVVPPPDDDDDPPPVDDPVVLVVQLVVVLVVVCVVPLDDDPVRLQVSCCVSVVDHPPDPVSVVVSVVSVVVSVVVVVVVVVVVVVVVVVVVVVVVVVVVPPDDDPDPDDDD